Protein AF-Q4C0T8-F1 (afdb_monomer_lite)

Structure (mmCIF, N/CA/C/O backbone):
data_AF-Q4C0T8-F1
#
_entry.id   AF-Q4C0T8-F1
#
loop_
_atom_site.group_PDB
_atom_site.id
_atom_site.type_symbol
_atom_site.label_atom_id
_atom_site.label_alt_id
_atom_site.label_comp_id
_atom_site.label_asym_id
_atom_site.label_entity_id
_atom_site.label_seq_id
_atom_site.pdbx_PDB_ins_code
_atom_site.Cartn_x
_atom_site.Cartn_y
_atom_site.Cartn_z
_atom_site.occupancy
_atom_site.B_iso_or_equiv
_atom_site.auth_seq_id
_atom_site.auth_comp_id
_atom_site.auth_asym_id
_atom_site.auth_atom_id
_atom_site.pdbx_PDB_model_num
ATOM 1 N N . MET A 1 1 ? -0.047 -15.885 9.148 1.00 38.91 1 MET A N 1
ATOM 2 C CA . MET A 1 1 ? 0.294 -16.202 7.739 1.00 38.91 1 MET A CA 1
ATOM 3 C C . MET A 1 1 ? 1.228 -15.125 7.197 1.00 38.91 1 MET A C 1
ATOM 5 O O . MET A 1 1 ? 0.768 -14.071 6.791 1.00 38.91 1 MET A O 1
ATOM 9 N N . THR A 1 2 ? 2.536 -15.368 7.216 1.00 43.25 2 THR A N 1
ATOM 10 C CA . THR A 1 2 ? 3.600 -14.387 6.906 1.00 43.25 2 THR A CA 1
ATOM 11 C C . THR A 1 2 ? 4.053 -14.375 5.433 1.00 43.25 2 THR A C 1
ATOM 13 O O . THR A 1 2 ? 4.932 -13.608 5.062 1.00 43.25 2 THR A O 1
ATOM 16 N N . GLY A 1 3 ? 3.438 -15.172 4.548 1.00 51.25 3 GLY A N 1
ATOM 17 C CA . GLY A 1 3 ? 3.882 -15.318 3.148 1.00 51.25 3 GLY A CA 1
ATOM 18 C C . GLY A 1 3 ? 3.316 -14.304 2.140 1.00 51.25 3 GLY A C 1
ATOM 19 O O . GLY A 1 3 ? 3.759 -14.258 0.994 1.00 51.25 3 GLY A O 1
ATOM 20 N N . GLY A 1 4 ? 2.325 -13.495 2.526 1.00 63.75 4 GLY A N 1
ATOM 21 C CA . GLY A 1 4 ? 1.619 -12.610 1.597 1.00 63.75 4 GLY A CA 1
ATOM 22 C C . GLY A 1 4 ? 2.459 -11.446 1.064 1.00 63.75 4 GLY A C 1
ATOM 23 O O . GLY A 1 4 ? 2.441 -11.183 -0.139 1.00 63.75 4 GLY A O 1
ATOM 24 N N . HIS A 1 5 ? 3.189 -10.766 1.950 1.00 71.44 5 HIS A N 1
ATOM 25 C CA . HIS A 1 5 ? 3.931 -9.544 1.621 1.00 71.44 5 HIS A CA 1
ATOM 26 C C . HIS A 1 5 ? 5.167 -9.828 0.763 1.00 71.44 5 HIS A C 1
ATOM 28 O O . HIS A 1 5 ? 5.377 -9.157 -0.246 1.00 71.44 5 HIS A O 1
ATOM 34 N N . VAL A 1 6 ? 5.924 -10.882 1.088 1.00 78.38 6 VAL A N 1
ATOM 35 C CA . VAL A 1 6 ? 7.106 -11.289 0.309 1.00 78.38 6 VAL A CA 1
ATOM 36 C C . VAL A 1 6 ? 6.709 -11.741 -1.098 1.00 78.38 6 VAL A C 1
ATOM 38 O O . VAL A 1 6 ? 7.354 -11.355 -2.068 1.00 78.38 6 VAL A O 1
ATOM 41 N N . ARG A 1 7 ? 5.601 -12.484 -1.246 1.00 84.12 7 ARG A N 1
ATOM 42 C CA . ARG A 1 7 ? 5.089 -12.865 -2.573 1.00 84.12 7 ARG A CA 1
ATOM 43 C C . ARG A 1 7 ? 4.752 -11.640 -3.423 1.00 84.12 7 ARG A C 1
ATOM 45 O O . ARG A 1 7 ? 5.121 -11.604 -4.591 1.00 84.12 7 ARG A O 1
ATOM 52 N N . ASN A 1 8 ? 4.082 -10.641 -2.849 1.00 83.50 8 ASN A N 1
ATOM 53 C CA . ASN A 1 8 ? 3.740 -9.413 -3.571 1.00 83.50 8 ASN A CA 1
ATOM 54 C C . ASN A 1 8 ? 4.995 -8.637 -4.003 1.00 83.50 8 ASN A C 1
ATOM 56 O O . ASN A 1 8 ? 5.023 -8.104 -5.109 1.00 83.50 8 ASN A O 1
ATOM 60 N N . LEU A 1 9 ? 6.047 -8.624 -3.176 1.00 87.31 9 LEU A N 1
ATOM 61 C CA . LEU A 1 9 ? 7.337 -8.039 -3.543 1.00 87.31 9 LEU A CA 1
ATOM 62 C C . LEU A 1 9 ? 8.001 -8.796 -4.702 1.00 87.31 9 LEU A C 1
ATOM 64 O O . LEU A 1 9 ? 8.449 -8.167 -5.658 1.00 87.31 9 LEU A O 1
ATOM 68 N N . MET A 1 10 ? 8.016 -10.131 -4.658 1.00 91.56 10 MET A N 1
ATOM 69 C CA . MET A 1 10 ? 8.567 -10.952 -5.743 1.00 91.56 10 MET A CA 1
ATOM 70 C C . MET A 1 10 ? 7.803 -10.748 -7.055 1.00 91.56 10 MET A C 1
ATOM 72 O O . MET A 1 10 ? 8.431 -10.604 -8.096 1.00 91.56 10 MET A O 1
ATOM 76 N N . LEU A 1 11 ? 6.469 -10.658 -7.007 1.00 90.62 11 LEU A N 1
ATOM 77 C CA . LEU A 1 11 ? 5.643 -10.347 -8.180 1.00 90.62 11 LEU A CA 1
ATOM 78 C C . LEU A 1 11 ? 5.915 -8.939 -8.728 1.00 90.62 11 LEU A C 1
ATOM 80 O O . LEU A 1 11 ? 5.909 -8.738 -9.939 1.00 90.62 11 LEU A O 1
ATOM 84 N N . LEU A 1 12 ? 6.170 -7.959 -7.857 1.00 92.62 12 LEU A N 1
ATOM 85 C CA . LEU A 1 12 ? 6.546 -6.612 -8.283 1.00 92.62 12 LEU A CA 1
ATOM 86 C C . LEU A 1 12 ? 7.923 -6.604 -8.965 1.00 92.62 12 LEU A C 1
ATOM 88 O O . LEU A 1 12 ? 8.103 -5.919 -9.971 1.00 92.62 12 LEU A O 1
ATOM 92 N N . MET A 1 13 ? 8.878 -7.374 -8.435 1.00 94.19 13 MET A N 1
ATOM 93 C CA . MET A 1 13 ? 10.210 -7.527 -9.022 1.00 94.19 13 MET A CA 1
ATOM 94 C C . MET A 1 13 ? 10.142 -8.236 -10.380 1.00 94.19 13 MET A C 1
ATOM 96 O O . MET A 1 13 ? 10.707 -7.739 -11.350 1.00 94.19 13 MET A O 1
ATOM 100 N N . ASP A 1 14 ? 9.387 -9.332 -10.468 1.00 94.81 14 ASP A N 1
ATOM 101 C CA . ASP A 1 14 ? 9.106 -10.063 -11.710 1.00 94.81 14 ASP A CA 1
ATOM 102 C C . ASP A 1 14 ? 8.439 -9.165 -12.765 1.00 94.81 14 ASP A C 1
ATOM 104 O O . ASP A 1 14 ? 8.900 -9.056 -13.899 1.00 94.81 14 ASP A O 1
ATOM 108 N N . SER A 1 15 ? 7.428 -8.387 -12.366 1.00 96.31 15 SER A N 1
ATOM 109 C CA . SER A 1 15 ? 6.802 -7.387 -13.236 1.00 96.31 15 SER A CA 1
ATOM 110 C C . SER A 1 15 ? 7.808 -6.352 -13.753 1.00 96.31 15 SER A C 1
ATOM 112 O O . SER A 1 15 ? 7.732 -5.959 -14.916 1.00 96.31 15 SER A O 1
ATOM 114 N N . ALA A 1 16 ? 8.775 -5.927 -12.933 1.00 97.50 16 ALA A N 1
ATOM 115 C CA . ALA A 1 16 ? 9.805 -4.981 -13.356 1.00 97.50 16 ALA A CA 1
ATOM 116 C C . ALA A 1 16 ? 10.770 -5.582 -14.394 1.00 97.50 16 ALA A C 1
ATOM 118 O O . ALA A 1 16 ? 11.195 -4.862 -15.301 1.00 97.50 16 ALA A O 1
ATOM 119 N N . PHE A 1 17 ? 11.072 -6.882 -14.305 1.00 97.12 17 PHE A N 1
ATOM 120 C CA . PHE A 1 17 ? 11.899 -7.582 -15.292 1.00 97.12 17 PHE A CA 1
ATOM 121 C C . PHE A 1 17 ? 11.285 -7.581 -16.691 1.00 97.12 17 PHE A C 1
ATOM 123 O O . PHE A 1 17 ? 12.011 -7.418 -17.664 1.00 97.12 17 PHE A O 1
ATOM 130 N N . ASN A 1 18 ? 9.957 -7.616 -16.801 1.00 96.69 18 ASN A N 1
ATOM 131 C CA . ASN A 1 18 ? 9.266 -7.541 -18.095 1.00 96.69 18 ASN A CA 1
ATOM 132 C C . ASN A 1 18 ? 9.473 -6.207 -18.846 1.00 96.69 18 ASN A C 1
ATOM 134 O O . ASN A 1 18 ? 9.047 -6.071 -19.991 1.00 96.69 18 ASN A O 1
ATOM 138 N N . TYR A 1 19 ? 10.095 -5.200 -18.220 1.00 97.00 19 TYR A N 1
ATOM 139 C CA . TYR A 1 19 ? 10.348 -3.885 -18.818 1.00 97.00 19 TYR A CA 1
ATOM 140 C C . TYR A 1 19 ? 11.831 -3.597 -19.101 1.00 97.00 19 TYR A C 1
ATOM 142 O O . TYR A 1 19 ? 12.165 -2.446 -19.423 1.00 97.00 19 TYR A O 1
ATOM 150 N N . ILE A 1 20 ? 12.715 -4.589 -18.953 1.00 96.75 20 ILE A N 1
ATOM 151 C CA . ILE A 1 20 ? 14.149 -4.479 -19.247 1.00 96.75 20 ILE A CA 1
ATOM 152 C C . ILE A 1 20 ? 14.625 -5.693 -20.047 1.00 96.75 20 ILE A C 1
ATOM 154 O O . ILE A 1 20 ? 14.199 -6.809 -19.784 1.00 96.75 20 ILE A O 1
ATOM 158 N N . ASP A 1 21 ? 15.566 -5.479 -20.964 1.00 96.50 21 ASP A N 1
ATOM 159 C CA . ASP A 1 21 ? 16.233 -6.579 -21.678 1.00 96.50 21 ASP A CA 1
ATOM 160 C C . ASP A 1 21 ? 17.501 -7.049 -20.949 1.00 96.50 21 ASP A C 1
ATOM 162 O O . ASP A 1 21 ? 17.942 -8.181 -21.111 1.00 96.50 21 ASP A O 1
ATOM 166 N N . ASN A 1 22 ? 18.101 -6.169 -20.139 1.00 96.44 22 ASN A N 1
ATOM 167 C CA . ASN A 1 22 ? 19.332 -6.426 -19.398 1.00 96.44 22 ASN A CA 1
ATOM 168 C C .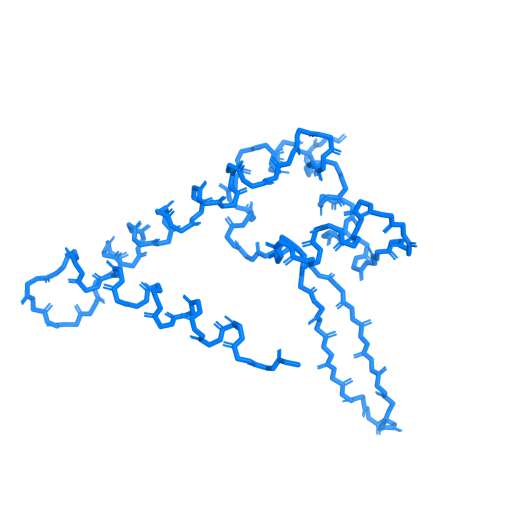 ASN A 1 22 ? 19.253 -5.826 -17.992 1.00 96.44 22 ASN A C 1
ATOM 170 O O . ASN A 1 22 ? 18.606 -4.801 -17.770 1.00 96.44 22 ASN A O 1
ATOM 174 N N . LEU A 1 23 ? 19.962 -6.453 -17.055 1.00 96.19 23 LEU A N 1
ATOM 175 C CA . LEU A 1 23 ? 20.176 -5.923 -15.711 1.00 96.19 23 LEU A CA 1
ATOM 176 C C . LEU A 1 23 ? 21.057 -4.658 -15.733 1.00 96.19 23 LEU A C 1
ATOM 178 O O . LEU A 1 23 ? 21.896 -4.515 -16.624 1.00 96.19 23 LEU A O 1
ATOM 182 N N . PRO A 1 24 ? 20.936 -3.771 -14.724 1.00 96.25 24 PRO A N 1
ATOM 183 C CA . PRO A 1 24 ? 20.047 -3.845 -13.554 1.00 96.25 24 PRO A CA 1
ATOM 184 C C . PRO A 1 24 ? 18.606 -3.366 -13.826 1.00 96.25 24 PRO A C 1
ATOM 186 O O . PRO A 1 24 ? 18.330 -2.715 -14.833 1.00 96.25 24 PRO A O 1
ATOM 189 N N . ILE A 1 25 ? 17.679 -3.623 -12.887 1.00 96.81 25 ILE A N 1
ATOM 190 C CA . ILE A 1 25 ? 16.328 -3.032 -12.926 1.00 96.81 25 ILE A CA 1
ATOM 191 C C . ILE A 1 25 ? 16.440 -1.506 -12.909 1.00 96.81 25 ILE A C 1
ATOM 193 O O . ILE A 1 25 ? 16.940 -0.901 -11.962 1.00 96.81 25 ILE A O 1
ATOM 197 N N . THR A 1 26 ? 15.933 -0.869 -13.964 1.00 97.56 26 THR A N 1
ATOM 198 C CA . THR A 1 26 ? 15.946 0.592 -14.079 1.00 97.56 26 THR A CA 1
ATOM 199 C C . THR A 1 26 ? 14.827 1.233 -13.260 1.00 97.56 26 THR A C 1
ATOM 201 O O . THR A 1 26 ? 13.744 0.665 -13.095 1.00 97.56 26 THR A O 1
ATOM 204 N N . LYS A 1 27 ? 15.023 2.490 -12.839 1.00 97.25 27 LYS A N 1
ATOM 205 C CA . LYS A 1 27 ? 13.969 3.304 -12.203 1.00 97.25 27 LYS A CA 1
ATOM 206 C C . LYS A 1 27 ? 12.679 3.332 -13.032 1.00 97.25 27 LYS A C 1
ATOM 208 O O . LYS A 1 27 ? 11.586 3.255 -12.479 1.00 97.25 27 LYS A O 1
ATOM 213 N N . ARG A 1 28 ? 12.799 3.413 -14.364 1.00 97.56 28 ARG A N 1
ATOM 214 C CA . ARG A 1 28 ? 11.658 3.401 -15.292 1.00 97.56 28 ARG A CA 1
ATOM 215 C C . ARG A 1 28 ? 10.887 2.081 -15.223 1.00 97.56 28 ARG A C 1
ATOM 217 O O . ARG A 1 28 ? 9.662 2.107 -15.157 1.00 97.56 28 ARG A O 1
ATOM 224 N N . ALA A 1 29 ? 11.592 0.952 -15.238 1.00 98.00 29 ALA A N 1
ATOM 225 C CA . ALA A 1 29 ? 10.991 -0.376 -15.152 1.00 98.00 29 ALA A CA 1
ATOM 226 C C . ALA A 1 29 ? 10.276 -0.591 -13.810 1.00 98.00 29 ALA A C 1
ATOM 228 O O . ALA A 1 29 ? 9.102 -0.957 -13.794 1.00 98.00 29 ALA A O 1
ATOM 229 N N . ALA A 1 30 ? 10.932 -0.240 -12.700 1.00 97.12 30 ALA A 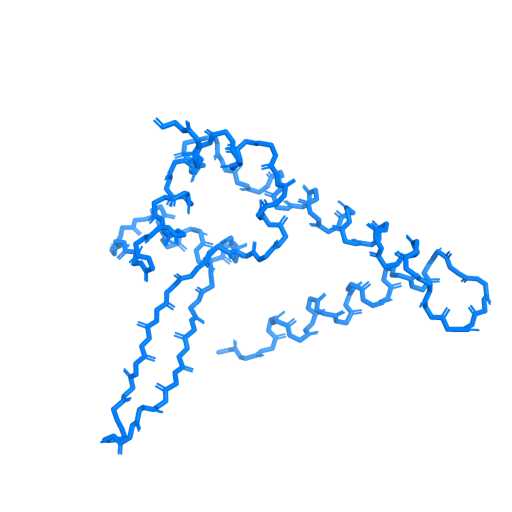N 1
ATOM 230 C CA . ALA A 1 30 ? 10.323 -0.280 -11.372 1.00 97.12 30 ALA A CA 1
ATOM 231 C C . ALA A 1 30 ? 9.063 0.599 -11.296 1.00 97.12 30 ALA A C 1
ATOM 233 O O . ALA A 1 30 ? 8.023 0.159 -10.814 1.00 97.12 30 ALA A O 1
ATOM 234 N N . GLN A 1 31 ? 9.110 1.823 -11.833 1.00 97.00 31 GLN A N 1
ATOM 235 C CA . GLN A 1 31 ? 7.956 2.724 -11.826 1.00 97.00 31 GLN A CA 1
ATOM 236 C C . GLN A 1 31 ? 6.770 2.181 -12.640 1.00 97.00 31 GLN A C 1
ATOM 238 O O . GLN A 1 31 ? 5.618 2.381 -12.241 1.00 97.00 31 GLN A O 1
ATOM 243 N N . ARG A 1 32 ? 7.021 1.487 -13.759 1.00 97.12 32 ARG A N 1
ATOM 244 C CA . ARG A 1 32 ? 5.971 0.820 -14.548 1.00 97.12 32 ARG A CA 1
ATOM 245 C C . ARG A 1 32 ? 5.326 -0.320 -13.764 1.00 97.12 32 ARG A C 1
ATOM 247 O O . ARG A 1 32 ? 4.106 -0.315 -13.622 1.00 97.12 32 ARG A O 1
ATOM 254 N N . ALA A 1 33 ? 6.133 -1.198 -13.170 1.00 97.00 33 ALA A N 1
ATOM 255 C CA . ALA A 1 33 ? 5.651 -2.285 -12.316 1.00 97.00 33 ALA A CA 1
ATOM 256 C C . ALA A 1 33 ? 4.827 -1.763 -11.124 1.00 97.00 33 ALA A C 1
ATOM 258 O O . ALA A 1 33 ? 3.715 -2.222 -10.879 1.00 97.00 33 ALA A O 1
ATOM 259 N N . ILE A 1 34 ? 5.314 -0.720 -10.439 1.00 96.12 34 ILE A N 1
ATOM 260 C CA . ILE A 1 34 ? 4.598 -0.042 -9.345 1.00 96.12 34 ILE A CA 1
ATOM 261 C C . ILE A 1 34 ? 3.246 0.503 -9.816 1.00 96.12 34 ILE A C 1
ATOM 263 O O . ILE A 1 34 ? 2.251 0.403 -9.103 1.00 96.12 34 ILE A O 1
ATOM 267 N N . THR A 1 35 ? 3.195 1.106 -11.005 1.00 95.56 35 THR A N 1
ATOM 268 C CA . THR A 1 35 ? 1.960 1.701 -11.539 1.00 95.56 35 THR A CA 1
ATOM 269 C C . THR A 1 35 ? 0.947 0.628 -11.932 1.00 95.56 35 THR A C 1
ATOM 271 O O . THR A 1 35 ? -0.236 0.788 -11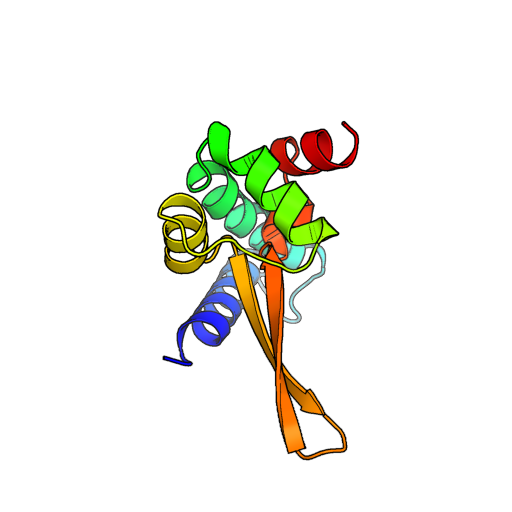.645 1.00 95.56 35 THR A O 1
ATOM 274 N N . GLN A 1 36 ? 1.406 -0.487 -12.503 1.00 94.94 36 GLN A N 1
ATOM 275 C CA . GLN A 1 36 ? 0.568 -1.650 -12.789 1.00 94.94 36 GLN A CA 1
ATOM 276 C C . GLN A 1 36 ? 0.014 -2.273 -11.500 1.00 94.94 36 GLN A C 1
ATOM 278 O O . GLN A 1 36 ? -1.183 -2.530 -11.403 1.00 94.94 36 GLN A O 1
ATOM 283 N N . ALA A 1 37 ? 0.858 -2.453 -10.481 1.00 94.31 37 ALA A N 1
ATOM 284 C CA . ALA A 1 37 ? 0.435 -2.986 -9.190 1.00 94.31 37 ALA A CA 1
ATOM 285 C C . ALA A 1 37 ? -0.548 -2.050 -8.465 1.00 94.31 37 ALA A C 1
ATOM 287 O O . ALA A 1 37 ? -1.485 -2.520 -7.824 1.00 94.31 37 ALA A O 1
ATOM 288 N N . ARG A 1 38 ? -0.379 -0.726 -8.588 1.00 95.56 38 ARG A N 1
ATOM 289 C CA . ARG A 1 38 ? -1.314 0.266 -8.031 1.00 95.56 38 ARG A CA 1
ATOM 290 C C . ARG A 1 38 ? -2.726 0.113 -8.589 1.00 95.56 38 ARG A C 1
ATOM 292 O O . ARG A 1 38 ? -3.687 0.286 -7.847 1.00 95.56 38 ARG A O 1
ATOM 299 N N . ASP A 1 39 ? -2.852 -0.208 -9.871 1.00 95.38 39 ASP A N 1
ATOM 300 C CA . ASP A 1 39 ? -4.159 -0.322 -10.517 1.00 95.38 39 ASP A CA 1
ATOM 301 C C . ASP A 1 39 ? -5.003 -1.473 -9.946 1.00 95.38 39 ASP A C 1
ATOM 303 O O . ASP A 1 39 ? -6.223 -1.363 -9.871 1.00 95.38 39 ASP A O 1
ATOM 307 N N . VAL A 1 40 ? -4.359 -2.535 -9.444 1.00 93.56 40 VAL A N 1
ATOM 308 C CA . VAL A 1 40 ? -5.042 -3.610 -8.704 1.00 93.56 40 VAL A CA 1
ATOM 309 C C . VAL A 1 40 ? -5.758 -3.047 -7.478 1.00 93.56 40 VAL A C 1
ATOM 311 O O . VAL A 1 40 ? -6.938 -3.320 -7.282 1.00 93.56 40 VAL A O 1
ATOM 314 N N . TYR A 1 41 ? -5.076 -2.215 -6.686 1.00 95.50 41 TYR A N 1
ATOM 315 C CA . TYR A 1 41 ? -5.669 -1.601 -5.497 1.00 95.50 41 TYR A CA 1
ATOM 316 C C . TYR A 1 41 ? -6.774 -0.612 -5.855 1.00 95.50 41 TYR A C 1
ATOM 318 O O . TYR A 1 41 ? -7.829 -0.654 -5.234 1.00 95.50 41 TYR A O 1
ATOM 326 N N . ARG A 1 42 ? -6.588 0.204 -6.902 1.00 96.44 42 ARG A N 1
ATOM 327 C CA . ARG A 1 42 ? -7.637 1.119 -7.379 1.00 96.44 42 ARG A CA 1
ATOM 328 C C . ARG A 1 42 ? -8.943 0.384 -7.698 1.00 96.44 42 ARG A C 1
ATOM 330 O O . ARG A 1 42 ? -10.005 0.870 -7.350 1.00 96.44 42 ARG A O 1
ATOM 337 N N . ARG A 1 43 ? -8.864 -0.788 -8.338 1.00 96.19 43 ARG A N 1
ATOM 338 C CA . ARG A 1 43 ? -10.043 -1.603 -8.691 1.00 96.19 43 ARG A CA 1
ATOM 339 C C . ARG A 1 43 ? -10.620 -2.404 -7.521 1.00 96.19 43 ARG A C 1
ATOM 341 O O . ARG A 1 43 ? -11.736 -2.894 -7.630 1.00 96.19 43 ARG A O 1
ATOM 348 N N . THR A 1 44 ? -9.836 -2.606 -6.463 1.00 95.94 44 THR A N 1
ATOM 349 C CA . THR A 1 44 ? -10.221 -3.426 -5.303 1.00 95.94 44 THR A CA 1
ATOM 350 C C . THR A 1 44 ? -10.940 -2.605 -4.239 1.00 95.94 44 THR A C 1
ATOM 352 O O . THR A 1 44 ? -11.799 -3.139 -3.545 1.00 95.94 44 THR A O 1
ATOM 355 N N . VAL A 1 45 ? -10.571 -1.331 -4.087 1.00 97.38 45 VAL A N 1
ATOM 356 C CA . VAL A 1 45 ? -11.165 -0.429 -3.096 1.00 97.38 45 VAL A CA 1
ATOM 357 C C . VAL A 1 45 ? -12.523 0.064 -3.597 1.00 97.38 45 VAL A C 1
ATOM 359 O O . VAL A 1 45 ? -12.623 0.629 -4.686 1.00 97.38 45 VAL A O 1
ATOM 362 N N . GLU A 1 46 ? -13.564 -0.145 -2.793 1.00 96.75 46 GLU A N 1
ATOM 363 C CA . GLU A 1 46 ? -14.912 0.367 -3.061 1.00 96.75 46 GLU A CA 1
ATOM 364 C C . GLU A 1 46 ? -14.976 1.883 -2.799 1.00 96.75 46 GLU A C 1
ATOM 366 O O . GLU A 1 46 ? -14.187 2.429 -2.024 1.00 96.75 46 GLU A O 1
ATOM 371 N N . HIS A 1 47 ? -15.907 2.593 -3.441 1.00 94.94 47 HIS A N 1
ATOM 372 C CA . HIS A 1 47 ? -15.955 4.060 -3.383 1.00 94.94 47 HIS A CA 1
ATOM 373 C C . HIS A 1 47 ? -16.098 4.584 -1.943 1.00 94.94 47 HIS A C 1
ATOM 375 O O . HIS A 1 47 ? -15.414 5.521 -1.534 1.00 94.94 47 HIS A O 1
ATOM 381 N N . GLU A 1 48 ? -16.922 3.912 -1.147 1.00 95.62 48 GLU A N 1
ATOM 382 C CA . GLU A 1 48 ? -17.221 4.227 0.247 1.00 95.62 48 GLU A CA 1
ATOM 383 C C . GLU A 1 48 ? -16.036 3.948 1.187 1.00 95.62 48 GLU A C 1
ATOM 385 O O . GLU A 1 48 ? -16.020 4.410 2.329 1.00 95.62 48 GLU A O 1
ATOM 390 N N . GLN A 1 49 ? -15.024 3.210 0.722 1.00 97.44 49 GLN A N 1
ATOM 391 C CA . GLN A 1 49 ? -13.860 2.831 1.519 1.00 97.44 49 GLN A CA 1
ATOM 392 C C . GLN A 1 49 ? -12.715 3.849 1.442 1.00 97.44 49 GLN A C 1
ATOM 394 O O . GLN A 1 49 ? -11.841 3.834 2.311 1.00 97.44 49 GLN A O 1
ATOM 399 N N . TRP A 1 50 ? -12.704 4.765 0.466 1.00 97.81 50 TRP A N 1
ATOM 400 C CA . TRP A 1 50 ? -11.656 5.792 0.371 1.00 97.81 50 TRP A CA 1
ATOM 401 C C . TRP A 1 50 ? -11.557 6.688 1.618 1.00 97.81 50 TRP A C 1
ATOM 403 O O . TRP A 1 50 ? -10.440 6.857 2.119 1.00 97.81 50 TRP A O 1
ATOM 413 N N . PRO A 1 51 ? -12.666 7.210 2.185 1.00 97.62 51 PRO A N 1
ATOM 414 C CA . PRO A 1 51 ? -12.603 7.992 3.420 1.00 97.62 51 PRO A CA 1
ATOM 415 C C . PRO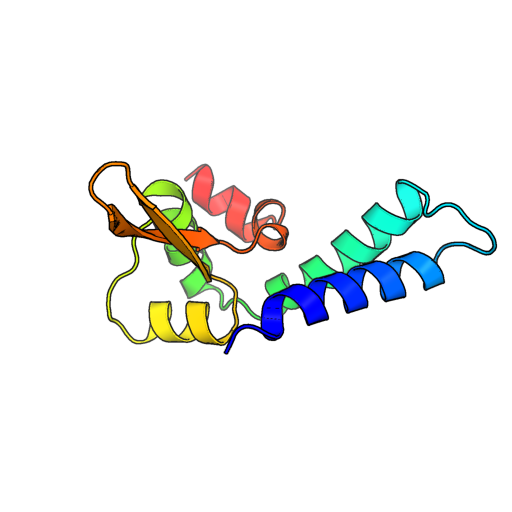 A 1 51 ? -12.114 7.162 4.616 1.00 97.62 51 PRO A C 1
ATOM 417 O O . PRO A 1 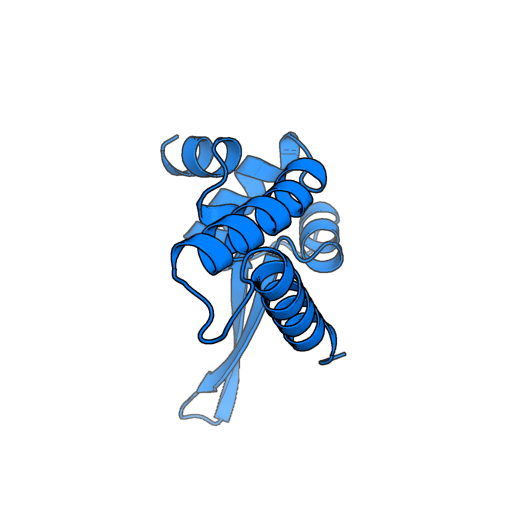51 ? -11.392 7.669 5.475 1.00 97.62 51 PRO A O 1
ATOM 420 N N . LEU A 1 52 ? -12.462 5.867 4.666 1.00 97.50 52 LEU A N 1
ATOM 421 C CA . LEU A 1 52 ? -11.981 4.958 5.710 1.00 97.50 52 LEU A CA 1
ATOM 422 C C . LEU A 1 52 ? -10.463 4.788 5.627 1.00 97.50 52 LEU A C 1
ATOM 424 O O . LEU A 1 52 ? -9.781 4.903 6.639 1.00 97.50 52 LEU A O 1
ATOM 428 N N . LEU A 1 53 ? -9.919 4.582 4.425 1.00 98.19 53 LEU A N 1
ATOM 429 C CA . LEU A 1 53 ? -8.476 4.483 4.205 1.00 98.19 53 LEU A CA 1
ATOM 430 C C . LEU A 1 53 ? -7.745 5.759 4.642 1.00 98.19 53 LEU A C 1
ATOM 432 O O . LEU A 1 53 ? -6.725 5.668 5.323 1.00 98.19 53 LEU A O 1
ATOM 436 N N . ALA A 1 54 ? -8.272 6.940 4.304 1.00 97.94 54 ALA A N 1
ATOM 437 C CA . ALA A 1 54 ? -7.703 8.213 4.751 1.00 97.94 54 ALA A CA 1
ATOM 438 C C . ALA A 1 54 ? -7.693 8.324 6.285 1.00 97.94 54 ALA A C 1
ATOM 440 O O . ALA A 1 54 ? -6.667 8.656 6.880 1.00 97.94 54 ALA A O 1
ATOM 441 N N . LYS A 1 55 ? -8.798 7.946 6.937 1.00 97.75 55 LYS A N 1
ATOM 442 C CA . LYS A 1 55 ? -8.898 7.924 8.400 1.00 97.75 55 LYS A CA 1
ATOM 443 C C . LYS A 1 55 ? -7.917 6.941 9.041 1.00 97.75 55 LYS A C 1
ATOM 445 O O . LYS A 1 55 ? -7.310 7.277 10.058 1.00 97.75 55 LYS A O 1
ATOM 450 N N . VAL A 1 56 ? -7.727 5.755 8.462 1.00 98.06 56 VAL A N 1
ATOM 451 C CA . VAL A 1 56 ? -6.727 4.786 8.941 1.00 98.06 56 VAL A CA 1
ATOM 452 C C . VAL A 1 56 ? -5.326 5.378 8.824 1.00 98.06 56 VAL A C 1
ATOM 454 O O . VAL A 1 56 ? -4.597 5.361 9.807 1.00 98.06 56 VAL A O 1
ATOM 457 N N . HIS A 1 57 ? -4.973 5.976 7.683 1.00 97.88 57 HIS A N 1
ATOM 458 C CA . HIS A 1 57 ? -3.657 6.592 7.481 1.00 97.88 57 HIS A CA 1
ATOM 459 C C . HIS A 1 57 ? -3.370 7.723 8.483 1.00 97.88 57 HIS A C 1
ATOM 461 O O . HIS A 1 57 ? -2.257 7.863 8.978 1.00 97.88 57 HIS A O 1
ATOM 467 N N . GLN A 1 58 ? -4.381 8.522 8.829 1.00 97.31 58 GLN A N 1
ATOM 468 C CA . GLN A 1 58 ? -4.226 9.620 9.785 1.00 97.31 58 GLN A CA 1
ATOM 469 C C . GLN A 1 58 ? -4.171 9.136 11.239 1.00 97.31 58 GLN A C 1
ATOM 471 O O . GLN A 1 58 ? -3.371 9.632 12.027 1.00 97.31 58 GLN A O 1
ATOM 476 N N . THR A 1 59 ? -5.014 8.172 11.613 1.00 97.50 59 THR A N 1
ATOM 477 C CA . THR A 1 59 ? -5.181 7.757 13.020 1.00 97.50 59 THR A CA 1
ATOM 478 C C . THR A 1 59 ? -4.345 6.542 13.410 1.00 97.50 59 THR A C 1
ATOM 480 O O . THR A 1 59 ? -4.169 6.286 14.597 1.00 97.50 59 THR A O 1
ATOM 483 N N . HIS A 1 60 ? -3.842 5.792 12.428 1.00 97.50 60 HIS A N 1
ATOM 484 C CA . HIS A 1 60 ? -3.137 4.516 12.581 1.00 97.50 60 HIS A CA 1
ATOM 485 C C . HIS A 1 60 ? -3.971 3.429 13.285 1.00 97.50 60 HIS A C 1
ATOM 487 O O . HIS A 1 60 ? -3.443 2.453 13.828 1.00 97.50 60 HIS A O 1
ATOM 493 N N . GLN A 1 61 ? -5.298 3.593 13.272 1.00 96.31 61 GLN A N 1
ATOM 494 C CA . GLN A 1 61 ? -6.266 2.747 13.960 1.00 96.31 61 GLN A CA 1
ATOM 495 C C . GLN A 1 61 ? -7.338 2.247 12.996 1.00 96.31 61 GLN A C 1
ATOM 497 O O . GLN A 1 61 ? -7.691 2.910 12.024 1.00 96.31 61 GLN A O 1
ATOM 502 N N . ILE A 1 62 ? -7.900 1.085 13.317 1.00 95.94 62 ILE A N 1
ATOM 503 C CA . ILE A 1 62 ? -9.079 0.530 12.654 1.00 95.94 62 ILE A CA 1
ATOM 504 C C . ILE A 1 62 ? -10.184 0.290 13.678 1.00 95.94 62 ILE A C 1
ATOM 506 O O . ILE A 1 62 ? -9.919 0.072 14.861 1.00 95.94 62 ILE A O 1
ATOM 510 N N . GLN A 1 63 ? -11.427 0.265 13.213 1.00 94.12 63 GLN A N 1
ATOM 511 C CA . GLN A 1 63 ? -12.543 -0.231 14.011 1.00 94.12 63 GLN A CA 1
ATOM 512 C C . GLN A 1 63 ? -12.731 -1.733 13.764 1.00 94.12 63 GLN A C 1
ATOM 514 O O . GLN A 1 63 ? -12.406 -2.249 12.698 1.00 94.12 63 GLN A O 1
ATOM 519 N N . ASN A 1 64 ? -13.265 -2.466 14.745 1.00 90.50 64 ASN A N 1
ATOM 520 C CA . ASN A 1 64 ? -13.531 -3.904 14.604 1.00 90.50 64 ASN A CA 1
ATOM 521 C C . ASN A 1 64 ? -14.844 -4.184 13.842 1.00 90.50 64 ASN A C 1
ATOM 523 O O . ASN A 1 64 ? -15.641 -5.035 14.244 1.00 90.50 64 ASN A O 1
ATOM 527 N N . ASP A 1 65 ? -15.082 -3.440 12.765 1.00 95.88 65 ASP A N 1
ATOM 528 C CA . ASP A 1 65 ? -16.261 -3.563 11.915 1.00 95.88 65 ASP A CA 1
ATOM 529 C C . ASP A 1 65 ? -15.966 -4.352 10.632 1.00 95.88 65 ASP A C 1
ATOM 531 O O . ASP A 1 65 ? -14.839 -4.769 10.347 1.00 95.88 65 ASP A O 1
ATOM 535 N N . GLN A 1 66 ? -17.022 -4.616 9.866 1.00 96.00 66 GLN A N 1
ATOM 536 C CA . GLN A 1 66 ? -16.928 -5.416 8.654 1.00 96.00 66 GLN A CA 1
ATOM 537 C C . GLN A 1 66 ? -16.116 -4.727 7.548 1.00 96.00 66 GLN A C 1
ATOM 539 O O . GLN A 1 66 ? -15.411 -5.420 6.814 1.00 96.00 66 GLN A O 1
ATOM 544 N N . GLU A 1 67 ? -16.167 -3.400 7.438 1.00 96.50 67 GLU A N 1
ATOM 545 C CA . GLU A 1 67 ? -15.483 -2.663 6.372 1.00 96.50 67 GLU A CA 1
ATOM 546 C C . GLU A 1 67 ? -13.968 -2.656 6.582 1.00 96.50 67 GLU A C 1
ATOM 548 O O . GLU A 1 67 ? -13.213 -3.008 5.675 1.00 96.50 67 GLU A O 1
ATOM 553 N N . HIS A 1 68 ? -13.497 -2.406 7.804 1.00 96.88 68 HIS A N 1
ATOM 554 C CA . HIS A 1 68 ? -12.071 -2.509 8.117 1.00 96.88 68 HIS A CA 1
ATOM 555 C C . HIS A 1 68 ? -11.558 -3.949 7.978 1.00 96.88 68 HIS A C 1
ATOM 557 O O . HIS A 1 68 ? -10.449 -4.169 7.484 1.00 96.88 68 HIS A O 1
ATOM 563 N N . ARG A 1 69 ? -12.370 -4.956 8.337 1.00 95.19 69 ARG A N 1
ATOM 564 C CA . ARG A 1 69 ? -12.018 -6.371 8.114 1.00 95.19 69 ARG A CA 1
ATOM 565 C C . ARG A 1 69 ? -11.882 -6.705 6.628 1.00 95.19 69 ARG A C 1
ATOM 567 O O . ARG A 1 69 ? -10.954 -7.431 6.271 1.00 95.19 69 ARG A O 1
ATOM 574 N N . LYS A 1 70 ? -12.750 -6.173 5.758 1.00 96.12 70 LYS A N 1
ATOM 575 C CA . LYS A 1 70 ? -12.609 -6.313 4.297 1.00 96.12 70 LYS A CA 1
ATOM 576 C C . LYS A 1 70 ? -11.320 -5.658 3.801 1.00 96.12 70 LYS A C 1
ATOM 578 O O . LYS A 1 70 ? -10.589 -6.277 3.031 1.00 96.12 70 LYS A O 1
ATOM 583 N N . LEU A 1 71 ? -11.001 -4.452 4.275 1.00 96.75 71 LEU A N 1
ATOM 584 C CA . LEU A 1 71 ? -9.776 -3.742 3.894 1.00 96.75 71 LEU A CA 1
ATOM 585 C C . LEU A 1 71 ? -8.502 -4.479 4.327 1.00 96.75 71 LEU A C 1
ATOM 587 O O . LEU A 1 71 ? -7.540 -4.527 3.557 1.00 96.75 71 LEU A O 1
ATOM 591 N N . LEU A 1 72 ? -8.502 -5.105 5.506 1.00 94.62 72 LEU A N 1
ATOM 592 C CA . LEU A 1 72 ? -7.431 -6.005 5.944 1.00 94.62 72 LEU A CA 1
ATOM 593 C C . LEU A 1 72 ? -7.343 -7.256 5.063 1.00 94.62 72 LEU A C 1
ATOM 595 O O . LEU A 1 72 ? -6.259 -7.631 4.613 1.00 94.62 72 LEU A O 1
ATOM 599 N N . PHE A 1 73 ? -8.482 -7.898 4.788 1.00 92.81 73 PHE A N 1
ATOM 600 C CA . PHE A 1 73 ? -8.545 -9.116 3.978 1.00 92.81 73 PHE A CA 1
ATOM 601 C C . PHE A 1 73 ? -8.014 -8.884 2.555 1.00 92.81 73 PHE A C 1
ATOM 603 O O . PHE A 1 73 ? -7.166 -9.639 2.073 1.00 92.81 73 PHE A O 1
ATOM 610 N N . ASN A 1 74 ? -8.427 -7.781 1.928 1.00 93.12 74 ASN A N 1
ATOM 611 C CA . ASN A 1 74 ? -7.972 -7.346 0.607 1.00 93.12 74 ASN A CA 1
ATOM 612 C C . ASN A 1 74 ? -6.593 -6.663 0.635 1.00 93.12 74 ASN A C 1
ATOM 614 O O . ASN A 1 74 ? -6.103 -6.223 -0.405 1.00 93.12 74 ASN A O 1
ATOM 618 N N . ARG A 1 75 ? -5.951 -6.575 1.810 1.00 92.19 75 ARG A N 1
ATOM 619 C CA . ARG A 1 75 ? -4.629 -5.961 2.031 1.00 92.19 75 ARG A CA 1
ATOM 620 C C . ARG A 1 75 ? -4.534 -4.504 1.588 1.00 92.19 75 ARG A C 1
ATOM 622 O O . ARG A 1 75 ? -3.451 -4.031 1.254 1.00 92.19 75 ARG A O 1
ATOM 629 N N . CYS A 1 76 ? -5.658 -3.802 1.579 1.00 95.75 76 CYS A N 1
ATOM 630 C CA . CYS A 1 76 ? -5.690 -2.356 1.407 1.00 95.75 76 CYS A CA 1
ATOM 631 C C . CYS A 1 76 ? -5.225 -1.649 2.688 1.00 95.75 76 CYS A C 1
ATOM 633 O O . CYS A 1 76 ? -4.641 -0.574 2.608 1.00 95.75 76 CYS A O 1
ATOM 635 N N . VAL A 1 77 ? -5.403 -2.300 3.843 1.00 96.31 77 VAL A N 1
ATOM 636 C CA . VAL A 1 77 ? -4.792 -1.943 5.128 1.00 96.31 77 VAL A CA 1
ATOM 637 C C . VAL A 1 77 ? -3.841 -3.058 5.558 1.00 96.31 77 VAL A C 1
ATOM 639 O O . VAL A 1 77 ? -4.123 -4.243 5.368 1.00 96.31 77 VAL A O 1
ATOM 642 N N . LEU A 1 78 ? -2.707 -2.670 6.128 1.00 94.44 78 LEU A N 1
ATOM 643 C CA . LEU A 1 78 ? -1.685 -3.538 6.692 1.00 94.44 78 LEU A CA 1
ATOM 644 C C . LEU A 1 78 ? -1.590 -3.300 8.198 1.00 94.44 78 LEU A C 1
ATOM 646 O O . LEU A 1 78 ? -1.665 -2.159 8.644 1.00 94.44 78 LEU A O 1
ATOM 650 N N . GLN A 1 79 ? -1.404 -4.376 8.961 1.00 94.00 79 GLN A N 1
ATOM 651 C CA . GLN A 1 79 ? -1.033 -4.296 10.370 1.00 94.00 79 GLN A CA 1
ATOM 652 C C . GLN A 1 79 ? 0.487 -4.384 10.481 1.00 94.00 79 GLN A C 1
ATOM 654 O O . GLN A 1 79 ? 1.107 -5.294 9.926 1.00 94.00 79 GLN A O 1
ATOM 659 N N . TYR A 1 80 ? 1.064 -3.458 11.225 1.00 92.88 80 TYR A N 1
ATOM 660 C CA . TYR A 1 80 ? 2.463 -3.447 11.608 1.00 92.88 80 TYR A CA 1
ATOM 661 C C . TYR A 1 80 ? 2.557 -3.748 13.092 1.00 92.88 80 TYR A C 1
ATOM 663 O O . TYR A 1 80 ? 1.676 -3.375 13.869 1.00 92.88 80 TYR A O 1
ATOM 671 N N . SER A 1 81 ? 3.623 -4.431 13.485 1.00 94.06 81 SER A N 1
ATOM 672 C CA . SER A 1 81 ? 3.860 -4.754 14.882 1.00 94.06 81 SER A CA 1
ATOM 673 C C . SER A 1 81 ? 5.343 -4.805 15.195 1.00 94.06 81 SER A C 1
ATOM 675 O O . SER A 1 81 ? 6.128 -5.286 14.375 1.00 94.06 81 SER A O 1
ATOM 677 N N . TYR A 1 82 ? 5.704 -4.355 16.386 1.00 94.00 82 TYR A N 1
ATOM 678 C CA . TYR A 1 82 ? 7.043 -4.465 16.950 1.00 94.00 82 TYR A CA 1
ATOM 679 C C . TYR A 1 82 ? 6.931 -4.634 18.470 1.00 94.00 82 TYR A C 1
ATOM 681 O O . TYR A 1 82 ? 5.870 -4.378 19.034 1.00 94.00 82 TYR A O 1
ATOM 689 N N . TYR A 1 83 ? 8.001 -5.099 19.108 1.00 96.69 83 TYR A N 1
ATOM 690 C CA . TYR A 1 83 ? 8.113 -5.085 20.565 1.00 96.69 83 TYR A CA 1
ATOM 691 C C . TYR A 1 83 ? 8.831 -3.806 20.974 1.00 96.69 83 TYR A C 1
ATOM 693 O O . TYR A 1 83 ? 9.856 -3.482 20.364 1.00 96.69 83 TYR A O 1
ATOM 701 N N . ASP A 1 84 ? 8.270 -3.063 21.921 1.00 96.56 84 ASP A N 1
ATOM 702 C CA . ASP A 1 84 ? 8.928 -1.884 22.481 1.00 96.56 84 ASP A CA 1
ATOM 703 C C . ASP A 1 84 ? 10.012 -2.264 23.508 1.00 96.56 84 ASP A C 1
ATOM 705 O O . ASP A 1 84 ? 10.365 -3.437 23.661 1.00 96.56 84 ASP A O 1
ATOM 709 N N . ASP A 1 85 ? 10.583 -1.257 24.171 1.00 97.25 85 ASP A N 1
ATOM 710 C CA . ASP A 1 85 ? 11.668 -1.440 25.140 1.00 97.25 85 ASP A CA 1
ATOM 711 C C . ASP A 1 85 ? 11.235 -2.247 26.382 1.00 97.25 85 ASP A C 1
ATOM 713 O O . ASP A 1 85 ? 12.092 -2.819 27.056 1.00 97.25 85 ASP A O 1
ATOM 717 N N . ASP A 1 86 ? 9.927 -2.331 26.655 1.00 97.62 86 ASP A N 1
ATOM 718 C CA . ASP A 1 86 ? 9.340 -3.087 27.766 1.00 97.62 86 ASP A CA 1
ATOM 719 C C . ASP A 1 86 ? 8.913 -4.514 27.344 1.00 97.62 86 ASP A C 1
ATOM 721 O O . ASP A 1 86 ? 8.253 -5.221 28.102 1.00 97.62 86 ASP A O 1
ATOM 725 N N . GLU A 1 87 ? 9.311 -4.961 26.143 1.00 96.19 87 GLU A N 1
ATOM 726 C CA . GLU A 1 87 ? 8.894 -6.224 25.511 1.00 96.19 87 GLU A CA 1
ATOM 727 C C . GLU A 1 87 ? 7.373 -6.333 25.270 1.00 96.19 87 GLU A C 1
ATOM 729 O O . GLU A 1 87 ? 6.843 -7.428 25.051 1.00 96.19 87 GLU A O 1
ATOM 734 N N . GLU A 1 88 ? 6.660 -5.204 25.226 1.00 97.44 88 GLU A N 1
ATOM 735 C CA . GLU A 1 88 ? 5.227 -5.171 24.944 1.00 97.44 88 GLU A CA 1
ATOM 736 C C . GLU A 1 88 ? 4.961 -5.123 23.435 1.00 97.44 88 GLU A C 1
ATOM 738 O O . GLU A 1 88 ? 5.615 -4.414 22.663 1.00 97.44 88 GLU A O 1
ATOM 743 N N . LEU A 1 89 ? 3.977 -5.907 22.978 1.00 96.12 89 LEU A N 1
ATOM 744 C CA . LEU A 1 89 ? 3.615 -5.965 21.562 1.00 96.12 89 LEU A CA 1
ATOM 745 C C . LEU A 1 89 ? 2.817 -4.719 21.165 1.00 96.12 89 LEU A C 1
ATOM 747 O O . LEU A 1 89 ? 1.601 -4.647 21.361 1.00 96.12 89 LEU A O 1
ATOM 751 N N . ILE A 1 90 ? 3.477 -3.781 20.495 1.00 96.62 90 ILE A N 1
ATOM 752 C CA . ILE A 1 90 ? 2.830 -2.618 19.895 1.00 96.62 90 ILE A CA 1
ATOM 753 C C . ILE A 1 90 ? 2.373 -2.971 18.487 1.00 96.62 90 ILE A C 1
ATOM 755 O O . ILE A 1 90 ? 3.147 -3.472 17.669 1.00 96.62 90 ILE A O 1
ATOM 759 N N . SER A 1 91 ? 1.106 -2.687 18.178 1.00 94.56 91 SER A N 1
ATOM 760 C CA . SER A 1 91 ? 0.572 -2.850 16.827 1.00 94.56 91 SER A CA 1
ATOM 761 C C . SER A 1 91 ? -0.214 -1.636 16.362 1.00 94.56 91 SER A C 1
ATOM 763 O O . SER A 1 91 ? -0.918 -0.992 17.137 1.00 94.56 91 SER A O 1
ATOM 765 N N . TRP A 1 92 ? -0.081 -1.333 15.078 1.00 95.88 92 TRP A N 1
ATOM 766 C CA . TRP A 1 92 ? -0.730 -0.205 14.425 1.00 95.88 92 TRP A CA 1
ATOM 767 C C . TRP A 1 92 ? -1.052 -0.556 12.976 1.00 95.88 92 TRP A C 1
ATOM 769 O O . TRP A 1 92 ? -0.627 -1.596 12.465 1.00 95.88 92 TRP A O 1
ATOM 779 N N . TYR A 1 93 ? -1.837 0.289 12.318 1.00 97.25 93 TYR A N 1
ATOM 780 C CA . TYR A 1 93 ? -2.339 0.017 10.978 1.00 97.25 93 TYR A CA 1
ATOM 781 C C . TYR A 1 93 ? -2.015 1.157 10.029 1.00 97.25 93 TYR A C 1
ATOM 783 O O . TYR A 1 93 ? -2.070 2.317 10.419 1.00 97.25 93 TYR A O 1
ATOM 791 N N . ASP A 1 94 ? -1.745 0.829 8.771 1.00 97.75 94 ASP A N 1
ATOM 792 C CA . ASP A 1 94 ? -1.656 1.828 7.709 1.00 97.75 94 ASP A CA 1
ATOM 793 C C . ASP A 1 94 ? -2.198 1.285 6.396 1.00 97.75 94 ASP A C 1
ATOM 795 O O . ASP A 1 94 ? -2.316 0.075 6.189 1.00 97.75 94 ASP A O 1
ATOM 799 N N . VAL A 1 95 ? -2.486 2.188 5.473 1.00 97.12 95 VAL A N 1
ATOM 800 C CA . VAL A 1 95 ? -2.844 1.840 4.106 1.00 97.12 95 VAL A CA 1
ATOM 801 C C . VAL A 1 95 ? -1.652 1.231 3.367 1.00 97.12 95 VAL A C 1
ATOM 803 O O . VAL A 1 95 ? -0.488 1.563 3.596 1.00 97.12 95 VAL A O 1
ATOM 806 N N . HIS A 1 96 ? -1.928 0.327 2.430 1.00 95.25 96 HIS A N 1
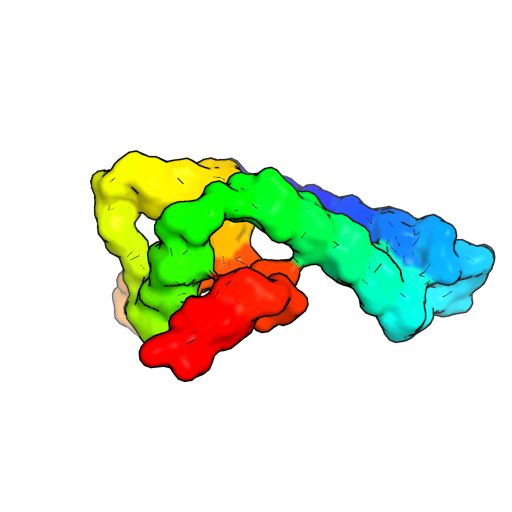ATOM 807 C CA . HIS A 1 96 ? -0.880 -0.264 1.605 1.00 95.25 96 HIS A CA 1
ATOM 808 C C . HIS A 1 96 ? -0.138 0.837 0.812 1.00 95.25 96 HIS A C 1
ATOM 810 O O . HIS A 1 96 ? -0.796 1.625 0.132 1.00 95.25 96 HIS A O 1
ATOM 816 N N . PRO A 1 97 ? 1.211 0.872 0.760 1.00 94.12 97 PRO A N 1
ATOM 817 C CA . PRO A 1 97 ? 1.962 1.990 0.162 1.00 94.12 97 PRO A CA 1
ATOM 818 C C . PRO A 1 97 ? 1.613 2.330 -1.296 1.00 94.12 97 PRO A C 1
ATOM 820 O O . PRO A 1 97 ? 1.772 3.462 -1.750 1.00 94.12 97 PRO A O 1
ATOM 823 N N . LEU A 1 98 ? 1.129 1.349 -2.061 1.00 94.62 98 LEU A N 1
ATOM 824 C CA . LEU A 1 98 ? 0.667 1.563 -3.438 1.00 94.62 98 LEU A CA 1
ATOM 825 C C . LEU A 1 98 ? -0.581 2.455 -3.530 1.00 94.62 98 LEU A C 1
ATOM 827 O O . LEU A 1 98 ? -0.742 3.127 -4.550 1.00 94.62 98 LEU A O 1
ATOM 831 N N . ILE A 1 99 ? -1.402 2.502 -2.476 1.00 97.12 99 ILE A N 1
ATOM 832 C CA . ILE A 1 99 ? -2.615 3.322 -2.378 1.00 97.12 99 ILE A CA 1
ATOM 833 C C . ILE A 1 99 ? -2.290 4.808 -2.202 1.00 97.12 99 ILE A C 1
ATOM 835 O O . ILE A 1 99 ? -3.002 5.645 -2.745 1.00 97.12 99 ILE A O 1
ATOM 839 N N . LEU A 1 100 ? -1.164 5.147 -1.563 1.00 96.25 100 LEU A N 1
ATOM 840 C CA . LEU A 1 100 ? -0.779 6.530 -1.236 1.00 96.25 100 LEU A CA 1
ATOM 841 C C . LEU A 1 100 ? -0.707 7.483 -2.443 1.00 96.25 100 LEU A C 1
ATOM 843 O O . LEU A 1 100 ? -0.710 8.697 -2.281 1.00 96.25 100 LEU A O 1
ATOM 847 N N . LYS A 1 101 ? -0.597 6.942 -3.663 1.00 95.56 101 LYS A N 1
ATOM 848 C CA . LYS A 1 101 ? -0.538 7.712 -4.919 1.00 95.56 101 LYS A CA 1
ATOM 849 C C . LYS A 1 101 ? -1.761 7.503 -5.819 1.00 95.56 101 LYS A C 1
ATOM 851 O O . LYS A 1 101 ? -1.672 7.738 -7.024 1.00 95.56 101 LYS A O 1
ATOM 856 N N . ILE A 1 102 ? -2.858 6.982 -5.277 1.00 97.56 102 ILE A N 1
ATOM 857 C CA . ILE A 1 102 ? -4.146 6.884 -5.969 1.00 97.56 102 ILE A CA 1
ATOM 858 C C . ILE A 1 102 ? -4.899 8.204 -5.765 1.00 97.56 102 ILE A C 1
ATOM 860 O O . ILE A 1 102 ? -4.950 8.707 -4.649 1.00 97.56 102 ILE A O 1
ATOM 864 N N . SER A 1 103 ? -5.448 8.766 -6.843 1.00 96.62 103 SER A N 1
ATOM 865 C CA . SER A 1 103 ? -6.151 10.060 -6.865 1.00 96.62 103 SER A CA 1
ATOM 866 C C . SER A 1 103 ? -7.269 10.126 -5.833 1.00 96.62 103 SER A C 1
ATOM 868 O O . SER A 1 103 ? -7.282 11.029 -5.008 1.00 96.62 103 SER A O 1
ATOM 870 N N . GLU A 1 104 ? -8.121 9.108 -5.819 1.00 97.38 104 GLU A N 1
ATOM 871 C CA . GLU A 1 104 ? -9.273 8.979 -4.937 1.00 97.38 104 GLU A CA 1
ATOM 872 C C . GLU A 1 104 ? -8.847 9.031 -3.464 1.00 97.38 104 GLU A C 1
ATOM 874 O O . GLU A 1 104 ? -9.481 9.697 -2.658 1.00 97.38 104 GLU A O 1
ATOM 879 N N . PHE A 1 105 ? -7.722 8.400 -3.112 1.00 97.94 105 PHE A N 1
ATOM 880 C CA . PHE A 1 105 ? -7.154 8.476 -1.766 1.00 97.94 105 PHE A CA 1
ATOM 881 C C . PHE A 1 105 ? -6.575 9.863 -1.451 1.00 97.94 105 PHE A C 1
ATOM 883 O O . PHE A 1 105 ? -6.816 10.404 -0.376 1.00 97.94 105 PHE A O 1
ATOM 890 N N . VAL A 1 106 ? -5.825 10.453 -2.387 1.00 97.31 106 VAL A N 1
ATOM 891 C CA . VAL A 1 106 ? -5.220 11.786 -2.219 1.00 97.31 106 VAL A CA 1
ATOM 892 C C . VAL A 1 106 ? -6.291 12.865 -2.043 1.00 97.31 106 VAL A C 1
ATOM 894 O O . VAL A 1 106 ? -6.103 13.785 -1.252 1.00 97.31 106 VAL A O 1
ATOM 897 N N . GLU A 1 107 ? -7.420 12.754 -2.739 1.00 96.81 107 GLU A N 1
ATOM 898 C CA . GLU A 1 107 ? -8.568 13.649 -2.572 1.00 96.81 107 GLU A CA 1
ATOM 899 C C . GLU A 1 107 ? -9.121 13.597 -1.141 1.00 96.81 107 GLU A C 1
ATOM 901 O O . GLU A 1 107 ? -9.358 14.646 -0.543 1.00 96.81 107 GLU A O 1
ATOM 906 N N . GLN A 1 108 ? -9.227 12.403 -0.545 1.00 96.88 108 GLN A N 1
ATOM 907 C CA . GLN A 1 108 ? -9.705 12.246 0.835 1.00 96.88 108 GLN A CA 1
ATOM 908 C C . GLN A 1 108 ? -8.736 12.784 1.895 1.00 96.88 108 GLN A C 1
ATOM 910 O O . GLN A 1 108 ? -9.177 13.160 2.973 1.00 96.88 108 GLN A O 1
ATOM 915 N N . LEU A 1 109 ? -7.427 12.838 1.624 1.00 92.44 109 LEU A N 1
ATOM 916 C CA . LEU A 1 109 ? -6.463 13.418 2.573 1.00 92.44 109 LEU A CA 1
ATOM 917 C C . LEU A 1 109 ? -6.504 14.948 2.628 1.00 92.44 109 LEU A C 1
ATOM 919 O O . LEU A 1 109 ? -6.062 15.526 3.618 1.00 92.44 109 LEU A O 1
ATOM 923 N N . ASN A 1 110 ? -6.967 15.590 1.555 1.00 86.50 110 ASN A N 1
ATOM 924 C CA . ASN A 1 110 ? -7.015 17.048 1.425 1.00 86.50 110 ASN A CA 1
ATOM 925 C C . ASN A 1 110 ? -8.413 17.630 1.698 1.00 86.50 110 ASN A C 1
ATOM 927 O O . ASN A 1 110 ? -8.603 18.835 1.527 1.00 86.50 110 ASN A O 1
ATOM 931 N N . SER A 1 111 ? -9.374 16.773 2.053 1.00 71.88 111 SER A N 1
ATOM 932 C CA . SER A 1 111 ? -10.760 17.126 2.385 1.00 71.88 111 SER A CA 1
ATOM 933 C C . SER A 1 111 ? -10.917 17.331 3.887 1.00 71.88 111 SER A C 1
ATOM 935 O O . SER A 1 111 ? -11.630 18.284 4.267 1.00 71.88 111 SER A O 1
#

Foldseek 3Di:
DPPPPVVVVVQLVVQLVVVDPDDDRDPVSSVVSLLVSLVLVVVQDDLVCLLVQLVCAVVQDDDPDPSVVSCVVSQQKDKDWDQDPVRDIDIGMHGDPSPVPPPSNVVSNVD

pLDDT: mean 93.34, std 9.74, range [38.91, 98.19]

Sequence (111 aa):
MTGGHVRNLMLLMDSAFNYIDNLPITKRAAQRAITQARDVYRRTVEHEQWPLLAKVHQTHQIQNDQEHRKLLFNRCVLQYSYYDDDEELISWYDVHPLILKISEFVEQLNS

Organism: NCBI:txid165597

Radius of gyration: 16.0 Å; chains: 1; bounding box: 37×33×49 Å

Secondary structure (DSSP, 8-state):
---HHHHHHHHHHHHHHTT-SSSSPPHHHHHHHHHHHHHHHHHHS-GGGHHHHHHHHHHS---SSHHHHHHHHTTSEEEEEEE-TTS-EEEEEEE-TTGGG-HHHHHHH--